Protein AF-A0A7V4NZ69-F1 (afdb_monomer_lite)

Foldseek 3Di:
DDDDDDPVRLVVLLVVLVVLLVVLVVVLVPDPDPVVNVVSVVVSVVSVVVNVVSVVVVVVVVD

pLDDT: mean 87.94, std 15.3, range [42.5, 98.0]

Radius of gyration: 14.25 Å; chains: 1; bounding box: 37×15×35 Å

Secondary structure (DSSP, 8-state):
------HHHHHHHHHHHHHHHHHHHHHHHH---HHHHHHHHHHHHHHHHHHHHHHHHHHHTT-

Sequence (63 aa):
MMLELTSEEAELVRQLLSQAVRDLGPEIHHTSSRQYRNELENRRERLERLLARLGEDAITASS

Structure (mmCIF, N/CA/C/O backbone):
data_AF-A0A7V4NZ69-F1
#
_entry.id   AF-A0A7V4NZ69-F1
#
loop_
_atom_site.group_PDB
_atom_site.id
_atom_site.type_symbol
_atom_site.label_atom_id
_atom_site.label_alt_id
_atom_site.label_comp_id
_atom_site.label_asym_id
_atom_site.label_entity_id
_atom_site.label_seq_id
_atom_site.pdbx_PDB_ins_code
_atom_site.Cartn_x
_atom_site.Cartn_y
_atom_site.Cartn_z
_atom_site.occupancy
_atom_site.B_iso_or_equiv
_atom_site.auth_seq_id
_atom_site.auth_comp_id
_atom_site.auth_asym_id
_atom_site.auth_atom_id
_atom_site.pdbx_PDB_model_num
ATOM 1 N N . MET A 1 1 ? 4.769 -9.399 17.046 1.00 60.56 1 MET A N 1
ATOM 2 C CA . MET A 1 1 ? 4.319 -8.022 17.332 1.00 60.56 1 MET A CA 1
ATOM 3 C C . MET A 1 1 ? 2.870 -7.935 16.901 1.00 60.56 1 MET A C 1
ATOM 5 O O . MET A 1 1 ? 2.583 -8.359 15.789 1.00 60.56 1 MET A O 1
ATOM 9 N N . MET A 1 2 ? 1.983 -7.493 17.788 1.00 78.75 2 MET A N 1
ATOM 10 C CA . MET A 1 2 ? 0.560 -7.300 17.500 1.00 78.75 2 MET A CA 1
ATOM 11 C C . MET A 1 2 ? 0.320 -5.795 17.408 1.00 78.75 2 MET A C 1
ATOM 13 O O . MET A 1 2 ? 0.812 -5.059 18.261 1.00 78.75 2 MET A O 1
ATOM 17 N N . LEU A 1 3 ? -0.333 -5.353 16.338 1.00 83.19 3 LEU A N 1
ATOM 18 C CA . LEU A 1 3 ? -0.700 -3.959 16.121 1.00 83.19 3 LEU A CA 1
ATOM 19 C C . LEU A 1 3 ? -2.221 -3.924 16.041 1.00 83.19 3 LEU A C 1
ATOM 21 O O . LEU A 1 3 ? -2.793 -4.576 15.170 1.00 83.19 3 LEU A O 1
ATOM 25 N N . GLU A 1 4 ? -2.852 -3.219 16.968 1.00 88.62 4 GLU A N 1
ATOM 26 C CA . GLU A 1 4 ? -4.291 -2.988 16.935 1.00 88.62 4 GLU A CA 1
ATOM 27 C C . GLU A 1 4 ? -4.544 -1.713 16.137 1.00 88.62 4 GLU A C 1
ATOM 29 O O . GLU A 1 4 ? -3.894 -0.696 16.373 1.00 88.62 4 GLU A O 1
ATOM 34 N N . LEU A 1 5 ? -5.439 -1.799 15.156 1.00 87.56 5 LEU A N 1
ATOM 35 C CA . LEU A 1 5 ? -5.841 -0.676 14.321 1.00 87.56 5 LEU A CA 1
ATOM 36 C C . LEU A 1 5 ? -7.319 -0.407 14.567 1.00 87.56 5 LEU A C 1
ATOM 38 O O . LEU A 1 5 ? -8.137 -1.328 14.558 1.00 87.56 5 LEU A O 1
ATOM 42 N N . THR A 1 6 ? -7.668 0.859 14.737 1.00 91.19 6 THR A N 1
ATOM 43 C CA . THR A 1 6 ? -9.052 1.313 14.602 1.00 91.19 6 THR A CA 1
ATOM 44 C C . THR A 1 6 ? -9.536 1.109 13.163 1.00 91.19 6 THR A C 1
ATOM 46 O O . THR A 1 6 ? -8.740 0.957 12.234 1.00 91.19 6 THR A O 1
ATOM 49 N N . SER A 1 7 ? -10.851 1.150 12.939 1.00 87.31 7 SER A N 1
ATOM 50 C CA . SER A 1 7 ? -11.417 1.043 11.587 1.00 87.31 7 SER A CA 1
ATOM 51 C C . SER A 1 7 ? -10.916 2.148 10.647 1.00 87.31 7 SER A C 1
ATOM 53 O O . SER A 1 7 ? -10.687 1.892 9.467 1.00 87.31 7 SER A O 1
ATOM 55 N N . GLU A 1 8 ? -10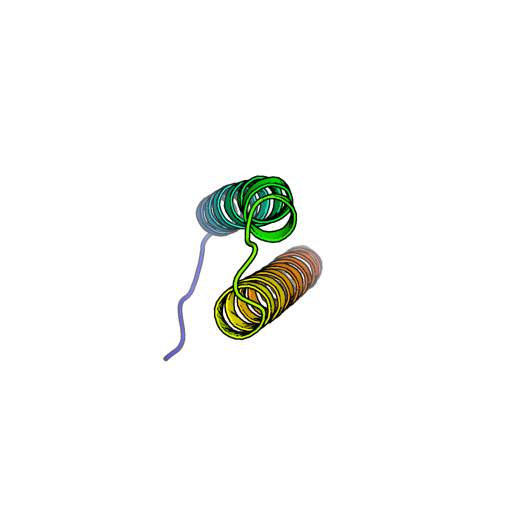.700 3.361 11.167 1.00 91.44 8 GLU A N 1
ATOM 56 C CA . GLU A 1 8 ? -10.165 4.490 10.396 1.00 91.44 8 GLU A CA 1
ATOM 57 C C . GLU A 1 8 ? -8.703 4.261 9.998 1.00 91.44 8 GLU A C 1
ATOM 59 O O . G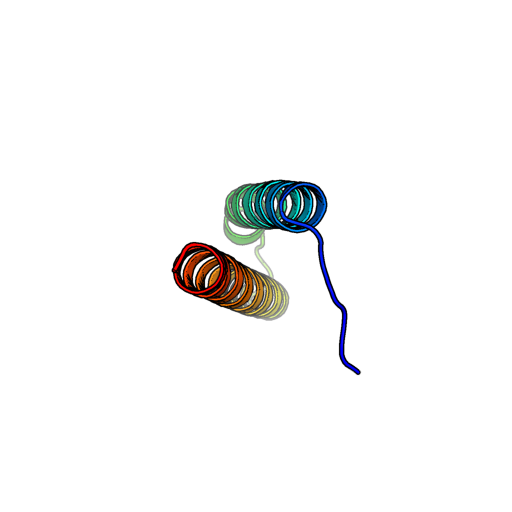LU A 1 8 ? -8.326 4.473 8.844 1.00 91.44 8 GLU A O 1
ATOM 64 N N . GLU A 1 9 ? -7.881 3.766 10.925 1.00 93.19 9 GLU A N 1
ATOM 65 C CA . GLU A 1 9 ? -6.485 3.425 10.647 1.00 93.19 9 GLU A CA 1
ATOM 66 C C . GLU A 1 9 ? -6.377 2.240 9.684 1.00 93.19 9 GLU A C 1
ATOM 68 O O . GLU A 1 9 ? -5.543 2.258 8.779 1.00 93.19 9 GLU A O 1
ATOM 73 N N . ALA A 1 10 ? -7.236 1.228 9.825 1.00 91.31 10 ALA A N 1
ATOM 74 C CA . ALA A 1 10 ? -7.288 0.090 8.914 1.00 91.31 10 ALA A CA 1
ATOM 75 C C . ALA A 1 10 ? -7.649 0.529 7.486 1.00 91.31 10 ALA A C 1
ATOM 77 O O . ALA A 1 10 ? -7.002 0.101 6.527 1.00 91.31 10 ALA A O 1
ATOM 78 N N . GLU A 1 11 ? -8.625 1.429 7.335 1.00 91.31 11 GLU A N 1
ATOM 79 C CA . GLU A 1 11 ? -8.992 1.998 6.037 1.00 91.31 11 GLU A CA 1
ATOM 80 C C . GLU A 1 11 ? -7.858 2.848 5.450 1.00 91.31 11 GLU A C 1
ATOM 82 O O . GLU A 1 11 ? -7.533 2.712 4.267 1.00 91.31 11 GLU A O 1
ATOM 87 N N . LEU A 1 12 ? -7.186 3.662 6.269 1.00 94.25 12 LEU A N 1
ATOM 88 C CA . LEU A 1 12 ? -6.015 4.425 5.838 1.00 94.25 12 LEU A CA 1
ATOM 89 C C . LEU A 1 12 ? -4.897 3.498 5.340 1.00 94.25 12 LEU A C 1
ATOM 91 O O . LEU A 1 12 ? -4.350 3.702 4.253 1.00 94.25 12 LEU A O 1
ATOM 95 N N . VAL A 1 13 ? -4.580 2.440 6.089 1.00 94.00 13 VAL A N 1
ATOM 96 C CA . VAL A 1 13 ? -3.586 1.438 5.681 1.00 94.00 13 VAL A CA 1
ATOM 97 C C . VAL A 1 13 ? -4.016 0.758 4.380 1.00 94.00 13 VAL A C 1
ATOM 99 O O . VAL A 1 13 ? -3.198 0.607 3.470 1.00 94.00 13 VAL A O 1
ATOM 102 N N . ARG A 1 14 ? -5.297 0.407 4.230 1.00 93.94 14 ARG A N 1
ATOM 103 C CA . ARG A 1 14 ? -5.834 -0.183 2.995 1.00 93.94 14 ARG A CA 1
ATOM 104 C C . ARG A 1 14 ? -5.644 0.744 1.794 1.00 93.94 14 ARG A C 1
ATOM 106 O O . ARG A 1 14 ? -5.246 0.282 0.722 1.00 93.94 14 ARG A O 1
ATOM 113 N N . GLN A 1 15 ? -5.882 2.043 1.953 1.00 95.06 15 GLN A N 1
ATOM 114 C CA . GLN A 1 15 ? -5.672 3.029 0.891 1.00 95.06 15 GLN A CA 1
ATOM 115 C C . GLN A 1 15 ? -4.195 3.148 0.510 1.00 95.06 15 GLN A C 1
ATOM 117 O O . GLN A 1 15 ? -3.868 3.102 -0.679 1.00 95.06 15 GLN A O 1
ATOM 122 N N . LEU A 1 16 ? -3.302 3.221 1.500 1.00 96.25 16 LEU A N 1
ATOM 123 C CA . LEU A 1 16 ? -1.854 3.296 1.286 1.00 96.25 16 LEU A CA 1
ATOM 124 C C . LEU A 1 16 ? -1.320 2.059 0.553 1.00 96.25 16 LEU A C 1
ATOM 126 O O . LEU A 1 16 ? -0.581 2.182 -0.424 1.00 96.25 16 LEU A O 1
ATOM 130 N N . LEU A 1 17 ? -1.730 0.862 0.979 1.00 96.00 17 LEU A N 1
ATOM 131 C CA . LEU A 1 17 ? -1.336 -0.389 0.331 1.00 96.00 17 LEU A CA 1
ATOM 132 C C . LEU A 1 17 ? -1.897 -0.491 -1.093 1.00 96.00 17 LEU A C 1
ATOM 134 O O . LEU A 1 17 ? -1.178 -0.893 -2.007 1.00 96.00 17 LEU A O 1
ATOM 138 N N . SER A 1 18 ? -3.153 -0.083 -1.303 1.00 95.19 18 SER A N 1
ATOM 139 C CA . SER A 1 18 ? -3.778 -0.067 -2.633 1.00 95.19 18 SER A CA 1
ATOM 140 C C . SER A 1 18 ? -3.050 0.875 -3.588 1.00 95.19 18 SER A C 1
ATOM 142 O O . SER A 1 18 ? -2.849 0.539 -4.755 1.00 95.19 18 SER A O 1
ATOM 144 N N . GLN A 1 19 ? -2.631 2.044 -3.099 1.00 97.31 19 GLN A N 1
ATOM 145 C CA . GLN A 1 19 ? -1.839 2.988 -3.876 1.00 97.31 19 GLN A CA 1
ATOM 146 C C . GLN A 1 19 ? -0.480 2.389 -4.252 1.00 97.31 19 GLN A C 1
ATOM 148 O O . GLN A 1 19 ? -0.136 2.360 -5.429 1.00 97.31 19 GLN A O 1
ATOM 153 N N . ALA A 1 20 ? 0.232 1.807 -3.285 1.00 97.00 20 ALA A N 1
ATOM 154 C CA . ALA A 1 20 ? 1.525 1.176 -3.534 1.00 97.00 20 ALA A CA 1
ATOM 155 C C . ALA A 1 20 ? 1.444 0.033 -4.565 1.00 97.00 20 ALA A C 1
ATOM 157 O O . ALA A 1 20 ? 2.315 -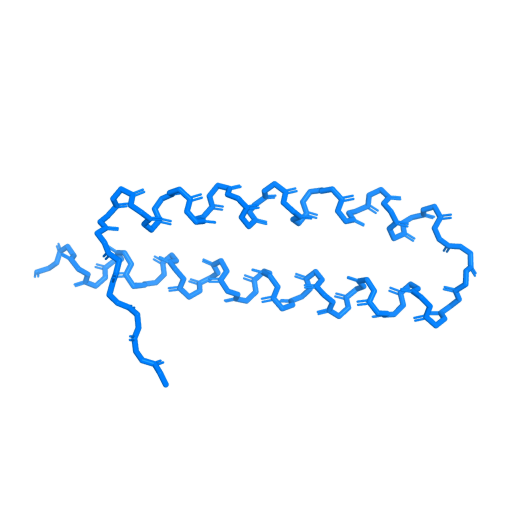0.085 -5.422 1.00 97.00 20 ALA A O 1
ATOM 158 N N . VAL A 1 21 ? 0.391 -0.794 -4.527 1.00 96.69 21 VAL A N 1
ATOM 159 C CA . VAL A 1 21 ? 0.170 -1.852 -5.531 1.00 96.69 21 VAL A CA 1
ATOM 160 C C . VAL A 1 21 ? -0.032 -1.265 -6.930 1.00 96.69 21 VAL A C 1
ATOM 162 O O . VAL A 1 21 ? 0.539 -1.786 -7.890 1.00 96.69 21 VAL A O 1
ATOM 165 N N . ARG A 1 22 ? -0.809 -0.180 -7.057 1.00 96.50 22 ARG A N 1
ATOM 166 C CA . ARG A 1 22 ? -1.017 0.502 -8.345 1.00 96.50 22 ARG A CA 1
ATOM 167 C C . ARG A 1 22 ? 0.285 1.061 -8.907 1.00 96.50 22 ARG A C 1
ATOM 169 O O . ARG A 1 22 ? 0.540 0.886 -10.095 1.00 96.50 22 ARG A O 1
A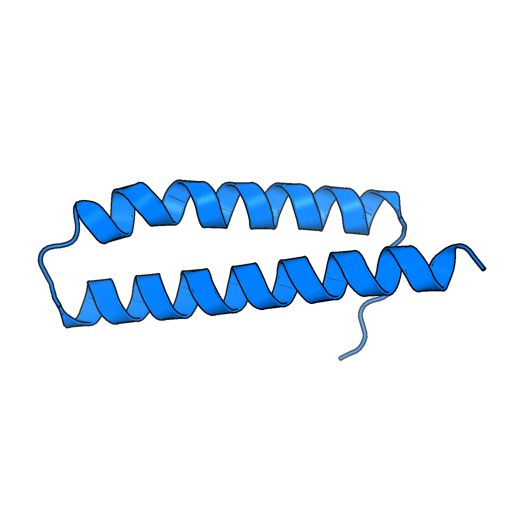TOM 176 N N . ASP A 1 23 ? 1.109 1.666 -8.059 1.00 96.50 23 ASP A N 1
ATOM 177 C CA . ASP A 1 23 ? 2.364 2.299 -8.474 1.00 96.50 23 ASP A CA 1
ATOM 178 C C . ASP A 1 23 ? 3.423 1.271 -8.911 1.00 96.50 23 ASP A C 1
ATOM 180 O O . ASP A 1 23 ? 4.201 1.527 -9.832 1.00 96.50 23 ASP A O 1
ATOM 184 N N . LEU A 1 24 ? 3.398 0.063 -8.334 1.00 95.88 24 LEU A N 1
ATOM 185 C CA . LEU A 1 24 ? 4.299 -1.025 -8.724 1.00 95.88 24 LEU A CA 1
ATOM 186 C C . LEU A 1 24 ? 4.024 -1.568 -10.133 1.00 95.88 24 LEU A C 1
ATOM 188 O O . LEU A 1 24 ? 4.946 -2.059 -10.776 1.00 95.88 24 LEU A O 1
ATOM 192 N N . GLY A 1 25 ? 2.791 -1.492 -10.643 1.00 93.19 25 GLY A N 1
ATOM 193 C CA . GLY A 1 25 ? 2.445 -2.017 -11.972 1.00 93.19 25 GLY A CA 1
ATOM 194 C C . GLY A 1 25 ? 3.280 -1.394 -13.104 1.00 93.19 25 GLY A C 1
ATOM 195 O O . GLY A 1 25 ? 3.977 -2.122 -13.819 1.00 93.19 25 GLY A O 1
ATOM 196 N N . PRO A 1 26 ? 3.262 -0.057 -13.260 1.00 96.25 26 PRO A N 1
ATOM 197 C CA . PRO A 1 26 ? 4.120 0.645 -14.210 1.00 96.25 26 PRO A CA 1
ATOM 198 C C . PRO A 1 26 ? 5.617 0.422 -13.958 1.00 96.25 26 PRO A C 1
ATOM 200 O O . PRO A 1 26 ? 6.375 0.268 -14.914 1.00 96.25 26 PRO A O 1
ATOM 203 N N . GLU A 1 27 ? 6.058 0.372 -12.697 1.00 95.31 27 GLU A N 1
ATOM 204 C CA . GLU A 1 27 ? 7.473 0.159 -12.361 1.00 95.31 27 GLU A CA 1
ATOM 205 C C . GLU A 1 27 ? 7.968 -1.225 -12.812 1.00 95.31 27 GLU A C 1
ATOM 207 O O . GLU A 1 27 ? 9.020 -1.335 -13.446 1.00 95.31 27 GLU A O 1
ATOM 212 N N . ILE A 1 28 ? 7.179 -2.279 -12.575 1.00 95.19 28 ILE A N 1
ATOM 213 C CA . ILE A 1 28 ? 7.441 -3.646 -13.056 1.00 95.19 28 ILE A CA 1
ATOM 214 C C . ILE A 1 28 ? 7.551 -3.654 -14.583 1.00 95.19 28 ILE A C 1
ATOM 216 O O . ILE A 1 28 ? 8.494 -4.227 -15.137 1.00 95.19 28 ILE A O 1
ATOM 220 N N . HIS A 1 29 ? 6.608 -2.993 -15.262 1.00 95.31 29 HIS A N 1
ATOM 221 C CA . HIS A 1 29 ? 6.562 -2.932 -16.721 1.00 95.31 29 HIS A CA 1
ATOM 222 C C . HIS A 1 29 ? 7.800 -2.241 -17.315 1.00 95.31 29 HIS A C 1
ATOM 224 O O . HIS A 1 29 ? 8.376 -2.734 -18.285 1.00 95.31 29 HIS A O 1
ATOM 230 N N . HIS A 1 30 ? 8.250 -1.135 -16.716 1.00 95.75 30 HIS A N 1
ATOM 231 C CA . HIS A 1 30 ? 9.413 -0.375 -17.189 1.00 95.75 30 HIS A CA 1
ATOM 232 C C . HIS A 1 30 ? 10.766 -0.953 -16.742 1.00 95.75 30 HIS A C 1
ATOM 234 O O . HIS A 1 30 ? 11.814 -0.507 -17.209 1.00 95.75 30 HIS A O 1
ATOM 240 N N . THR A 1 31 ? 10.772 -1.958 -15.865 1.00 95.06 31 THR A N 1
ATOM 241 C CA . THR A 1 31 ? 12.004 -2.561 -15.351 1.00 95.06 31 THR A CA 1
ATOM 242 C C . THR A 1 31 ? 12.569 -3.604 -16.314 1.00 95.06 31 THR A C 1
ATOM 244 O O . THR A 1 31 ? 11.980 -4.668 -16.514 1.00 95.06 31 THR A O 1
ATOM 247 N N . SER A 1 32 ? 13.762 -3.344 -16.854 1.00 94.19 32 SER A N 1
ATOM 248 C CA . SER A 1 32 ? 14.481 -4.275 -17.745 1.00 94.19 32 SER A CA 1
ATOM 249 C C . SER A 1 32 ? 15.304 -5.335 -17.003 1.00 94.19 32 SER A C 1
ATOM 251 O O . SER A 1 32 ? 15.562 -6.410 -17.544 1.00 94.19 32 SER A O 1
ATOM 253 N N . SER A 1 33 ? 15.730 -5.058 -15.766 1.00 97.25 33 SER A N 1
ATOM 254 C CA . SER A 1 33 ? 16.470 -6.027 -14.948 1.00 97.25 33 SER A CA 1
ATOM 255 C C . SER A 1 33 ? 15.532 -7.125 -14.461 1.00 97.25 33 SER A C 1
ATOM 257 O O . SER A 1 33 ? 14.633 -6.871 -13.662 1.00 97.25 33 SER A O 1
ATOM 259 N N . ARG A 1 34 ? 15.762 -8.367 -14.903 1.00 96.06 34 ARG A N 1
ATOM 260 C CA . ARG A 1 34 ? 14.948 -9.520 -14.488 1.00 96.06 34 ARG A CA 1
ATOM 261 C C . ARG A 1 34 ? 14.943 -9.709 -12.972 1.00 96.06 34 ARG A C 1
ATOM 263 O O . ARG A 1 34 ? 13.900 -10.006 -12.405 1.00 96.06 34 ARG A O 1
ATOM 270 N N . GLN A 1 35 ? 16.092 -9.529 -12.322 1.00 97.19 35 GLN A N 1
ATOM 271 C CA . GLN A 1 35 ? 16.189 -9.666 -10.871 1.00 97.19 35 GLN A CA 1
ATOM 272 C C . GLN A 1 35 ? 15.329 -8.613 -10.164 1.00 97.19 35 GLN A C 1
ATOM 274 O O . GLN A 1 35 ? 14.504 -8.969 -9.330 1.00 97.19 35 GLN A O 1
ATOM 279 N N . TYR A 1 36 ? 15.466 -7.341 -10.549 1.00 96.31 36 TYR A N 1
ATOM 280 C CA . TYR A 1 36 ? 14.701 -6.260 -9.927 1.00 96.31 36 TYR A CA 1
ATOM 281 C C . TYR A 1 36 ? 13.200 -6.388 -10.220 1.00 96.31 36 TYR A C 1
ATOM 283 O O . TYR A 1 36 ? 12.374 -6.198 -9.334 1.00 96.31 36 TYR A O 1
ATOM 291 N N . ARG A 1 37 ? 12.828 -6.825 -11.431 1.00 97.88 37 ARG A N 1
ATOM 292 C CA . ARG A 1 37 ? 11.431 -7.124 -11.773 1.00 97.88 37 ARG A CA 1
ATOM 293 C C . ARG A 1 37 ? 10.839 -8.185 -10.845 1.00 97.88 37 ARG A C 1
ATOM 295 O O . ARG A 1 37 ? 9.761 -7.971 -10.305 1.00 97.88 37 ARG A O 1
ATOM 302 N N . ASN A 1 38 ? 11.560 -9.283 -10.611 1.00 97.69 38 ASN A N 1
ATOM 303 C CA . ASN A 1 38 ? 11.114 -10.327 -9.688 1.00 97.69 38 ASN A CA 1
ATOM 304 C C . ASN A 1 38 ? 10.957 -9.786 -8.256 1.00 97.69 38 ASN A C 1
ATOM 306 O O . ASN A 1 38 ? 10.040 -10.177 -7.539 1.00 97.69 38 ASN A O 1
ATOM 310 N N . GLU A 1 39 ?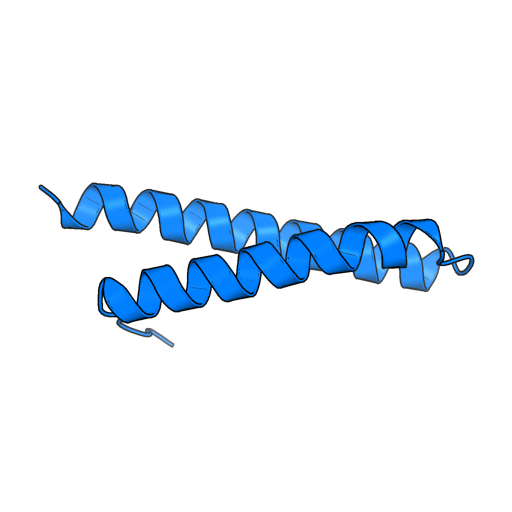 11.846 -8.898 -7.805 1.00 98.00 39 GLU A N 1
ATOM 311 C CA . GLU A 1 39 ? 11.731 -8.253 -6.489 1.00 98.00 39 GLU A CA 1
ATOM 312 C C . GLU A 1 39 ? 10.467 -7.383 -6.392 1.00 98.00 39 GLU A C 1
ATOM 314 O O . GLU A 1 39 ? 9.748 -7.459 -5.393 1.00 98.00 39 GLU A O 1
ATOM 319 N N . LEU A 1 40 ? 10.148 -6.621 -7.442 1.00 97.88 40 LEU A N 1
ATOM 320 C CA . LEU A 1 40 ? 8.933 -5.807 -7.514 1.00 97.88 40 LEU A CA 1
ATOM 321 C C . LEU A 1 40 ? 7.658 -6.660 -7.573 1.00 97.88 40 LEU A C 1
ATOM 323 O O . LEU A 1 40 ? 6.693 -6.355 -6.872 1.00 97.88 40 LEU A O 1
ATOM 327 N N . GLU A 1 41 ? 7.654 -7.748 -8.345 1.00 97.50 41 GLU A N 1
ATOM 328 C CA . GLU A 1 41 ? 6.539 -8.704 -8.401 1.00 97.50 41 GLU A CA 1
ATOM 329 C C . GLU A 1 41 ? 6.293 -9.351 -7.031 1.00 97.50 41 GLU A C 1
ATOM 331 O O . GLU A 1 41 ? 5.168 -9.333 -6.529 1.00 97.50 41 GLU A O 1
ATOM 336 N N . ASN A 1 42 ? 7.355 -9.816 -6.365 1.00 97.94 42 ASN A N 1
ATOM 337 C CA . ASN A 1 42 ? 7.273 -10.357 -5.006 1.00 97.94 42 ASN A CA 1
ATOM 338 C C . ASN A 1 42 ? 6.757 -9.317 -4.002 1.00 97.94 42 ASN A C 1
ATOM 340 O O . ASN A 1 42 ? 5.997 -9.639 -3.086 1.00 97.94 42 ASN A O 1
ATOM 344 N N . ARG A 1 43 ? 7.182 -8.056 -4.138 1.00 97.81 43 ARG A N 1
ATOM 345 C CA . ARG A 1 43 ? 6.699 -6.965 -3.287 1.00 97.81 43 ARG A CA 1
ATOM 346 C C . ARG A 1 43 ? 5.213 -6.719 -3.516 1.00 97.81 43 ARG A C 1
ATOM 348 O O . ARG A 1 43 ? 4.474 -6.632 -2.538 1.00 97.81 43 ARG A O 1
ATOM 355 N N . ARG A 1 44 ? 4.775 -6.649 -4.773 1.00 97.75 44 ARG A N 1
ATOM 356 C CA . ARG A 1 44 ? 3.367 -6.472 -5.140 1.00 97.75 44 ARG A CA 1
ATOM 357 C C . ARG A 1 44 ? 2.504 -7.587 -4.553 1.00 97.75 44 ARG A C 1
ATOM 359 O O . ARG A 1 44 ? 1.529 -7.289 -3.872 1.00 97.75 44 ARG A O 1
ATOM 366 N N . GLU A 1 45 ? 2.914 -8.840 -4.722 1.00 97.62 45 GLU A N 1
ATOM 367 C CA . GLU A 1 45 ? 2.192 -9.995 -4.184 1.00 97.62 45 GLU A CA 1
ATOM 368 C C . GLU A 1 45 ? 2.054 -9.927 -2.653 1.00 97.62 45 GLU A C 1
ATOM 370 O O . GLU A 1 45 ? 0.983 -10.181 -2.098 1.00 97.62 45 GLU A O 1
ATOM 375 N N . ARG A 1 46 ? 3.117 -9.537 -1.936 1.00 97.19 46 ARG A N 1
ATOM 376 C CA . ARG A 1 46 ? 3.057 -9.360 -0.475 1.00 97.19 46 ARG A CA 1
ATOM 377 C C . ARG A 1 46 ? 2.050 -8.283 -0.069 1.00 97.19 46 ARG A C 1
ATOM 379 O O . ARG A 1 46 ? 1.334 -8.482 0.908 1.00 97.19 46 ARG A O 1
ATOM 386 N N . LEU A 1 47 ? 1.984 -7.168 -0.797 1.00 96.75 47 LEU A N 1
ATOM 387 C CA . LEU A 1 47 ? 1.033 -6.087 -0.519 1.00 96.75 47 LEU A CA 1
ATOM 388 C C . LEU A 1 47 ? -0.411 -6.503 -0.831 1.00 96.75 47 LEU A C 1
ATOM 390 O O . LEU A 1 47 ? -1.303 -6.219 -0.037 1.00 96.75 47 LEU A O 1
ATOM 394 N N . GLU A 1 48 ? -0.639 -7.227 -1.928 1.00 95.56 48 GLU A N 1
ATOM 395 C CA . GLU A 1 48 ? -1.953 -7.786 -2.278 1.00 95.56 48 GLU A CA 1
ATOM 396 C C . GLU A 1 48 ? -2.450 -8.766 -1.202 1.00 95.56 48 GLU A C 1
ATOM 398 O O . GLU A 1 48 ? -3.601 -8.689 -0.772 1.00 95.56 48 GLU A O 1
ATOM 403 N N . ARG A 1 49 ? -1.568 -9.627 -0.676 1.00 95.00 49 ARG A N 1
ATOM 404 C CA . ARG A 1 49 ? -1.899 -10.518 0.450 1.00 95.00 49 ARG A CA 1
ATOM 405 C C . ARG A 1 49 ? -2.211 -9.752 1.739 1.00 95.00 49 ARG A C 1
ATOM 407 O O . ARG A 1 49 ? -3.093 -10.161 2.487 1.00 95.00 49 ARG A O 1
ATOM 414 N N . LEU A 1 50 ? -1.499 -8.658 2.022 1.00 92.81 50 LEU A N 1
ATOM 415 C CA . LEU A 1 50 ? -1.792 -7.809 3.184 1.00 92.81 50 LEU A CA 1
ATOM 416 C C . LEU A 1 50 ? -3.148 -7.104 3.046 1.00 92.81 50 LEU A C 1
ATOM 418 O O . LEU A 1 50 ? -3.896 -7.048 4.017 1.00 92.81 50 LEU A O 1
ATOM 422 N N . LEU A 1 51 ? -3.485 -6.626 1.846 1.00 93.12 51 LEU A N 1
ATOM 423 C CA . LEU A 1 51 ? -4.796 -6.047 1.546 1.00 93.12 51 LEU A CA 1
ATOM 424 C C . LEU A 1 51 ? -5.934 -7.046 1.758 1.00 93.12 51 LEU A C 1
ATOM 426 O O . LEU A 1 51 ? -6.940 -6.686 2.362 1.00 93.12 51 LEU A O 1
ATOM 430 N N . ALA A 1 52 ? -5.768 -8.287 1.293 1.00 90.31 52 ALA A N 1
ATOM 431 C CA . ALA A 1 52 ? -6.769 -9.335 1.481 1.00 90.31 52 ALA A CA 1
ATOM 432 C C . ALA A 1 52 ? -7.052 -9.579 2.972 1.00 90.31 52 ALA A C 1
ATOM 434 O O . ALA A 1 52 ? -8.205 -9.575 3.389 1.00 90.31 52 ALA A O 1
ATOM 435 N N . ARG A 1 53 ? -5.995 -9.677 3.787 1.00 88.62 53 ARG A N 1
ATOM 436 C CA . ARG A 1 53 ? -6.117 -9.877 5.239 1.00 88.62 53 ARG A CA 1
ATOM 437 C C . ARG A 1 53 ? -6.819 -8.714 5.942 1.00 88.62 53 ARG A C 1
ATOM 439 O O . ARG A 1 53 ? -7.695 -8.945 6.763 1.00 88.62 53 ARG A O 1
ATOM 446 N N . LEU A 1 54 ? -6.484 -7.473 5.583 1.00 85.69 54 LEU A N 1
ATOM 447 C CA . LEU A 1 54 ? -7.163 -6.286 6.123 1.00 85.69 54 LEU A CA 1
ATOM 448 C C . LEU A 1 54 ? -8.648 -6.229 5.731 1.00 85.69 54 LEU A C 1
ATOM 450 O O . LEU A 1 54 ? -9.457 -5.693 6.482 1.00 85.69 54 LEU A O 1
ATOM 454 N N . GLY A 1 55 ? -9.009 -6.774 4.565 1.00 75.06 55 GLY A N 1
ATOM 455 C CA . GLY A 1 55 ? -10.400 -6.895 4.130 1.00 75.06 55 GLY A CA 1
ATOM 456 C C . GLY A 1 55 ? -11.182 -7.977 4.878 1.00 75.06 55 GLY A C 1
ATOM 457 O O . GLY A 1 55 ? -12.359 -7.778 5.152 1.00 75.06 55 GLY A O 1
ATOM 458 N N . GLU A 1 56 ? -10.545 -9.094 5.236 1.00 68.50 56 GLU A N 1
ATOM 459 C CA . GLU A 1 56 ? -11.171 -10.183 6.001 1.00 68.50 56 GLU A CA 1
ATOM 460 C C . GLU A 1 56 ? -11.396 -9.808 7.477 1.00 68.50 56 GLU A C 1
ATOM 462 O O . GLU A 1 56 ? -12.474 -10.070 8.012 1.00 68.50 56 GLU A O 1
ATOM 467 N N . ASP A 1 57 ? -10.438 -9.126 8.117 1.00 57.53 57 ASP A N 1
ATOM 468 C CA . ASP A 1 57 ? -10.554 -8.689 9.521 1.00 57.53 57 ASP A CA 1
ATOM 469 C C . ASP A 1 57 ? -11.599 -7.566 9.720 1.00 57.53 57 ASP A C 1
ATOM 471 O O . ASP A 1 57 ? -12.220 -7.454 10.778 1.00 57.53 57 ASP A O 1
ATOM 475 N N . ALA A 1 58 ? -11.873 -6.754 8.692 1.00 52.50 58 ALA A N 1
ATOM 476 C CA . ALA A 1 58 ? -12.955 -5.765 8.738 1.00 52.50 58 ALA A CA 1
ATOM 477 C C . ALA A 1 58 ? -14.357 -6.413 8.755 1.00 52.50 58 ALA A C 1
ATOM 479 O O . ALA A 1 58 ? -15.307 -5.833 9.287 1.00 52.50 58 ALA A O 1
ATOM 480 N N . ILE A 1 59 ? -14.491 -7.620 8.190 1.00 50.38 59 ILE A N 1
ATOM 481 C CA . ILE A 1 59 ? -15.760 -8.360 8.124 1.00 50.38 59 ILE A CA 1
ATOM 482 C C . ILE A 1 59 ? -16.059 -9.038 9.470 1.00 50.38 59 ILE A C 1
ATOM 484 O O . ILE A 1 59 ? -17.219 -9.113 9.871 1.00 50.38 59 ILE A O 1
ATOM 488 N N . THR A 1 60 ? -15.035 -9.480 10.207 1.00 48.06 60 THR A N 1
ATOM 489 C CA . THR A 1 60 ? -15.190 -10.123 11.524 1.00 48.06 60 THR A CA 1
ATOM 490 C C . THR A 1 60 ? -15.409 -9.129 12.667 1.00 48.06 60 THR A C 1
ATOM 492 O O . THR A 1 60 ? -16.092 -9.470 13.629 1.00 48.06 60 THR A O 1
ATOM 495 N N . ALA A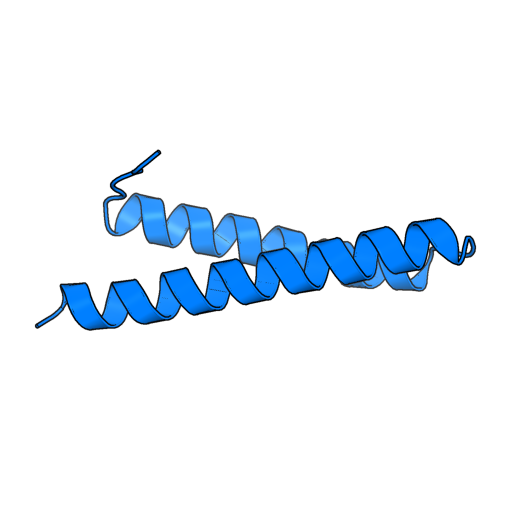 1 61 ? -14.917 -7.890 12.557 1.00 49.66 61 ALA A N 1
ATOM 496 C CA . ALA A 1 61 ? -15.141 -6.830 13.550 1.00 49.66 61 ALA A CA 1
ATOM 497 C C . ALA A 1 61 ? -16.561 -6.214 13.526 1.00 49.66 61 ALA A C 1
ATOM 499 O O . ALA A 1 61 ? -16.879 -5.381 14.372 1.00 49.66 61 ALA A O 1
ATOM 500 N N . SER A 1 62 ? -17.411 -6.608 12.567 1.00 45.03 62 SER A N 1
ATOM 501 C CA . SER A 1 62 ? -18.794 -6.117 12.409 1.00 45.03 62 SER A CA 1
ATOM 502 C C . SER A 1 62 ? -19.874 -7.146 12.798 1.00 45.03 62 SER A C 1
ATOM 504 O O . SER A 1 62 ? -21.007 -7.033 12.330 1.00 45.03 62 SER A O 1
ATOM 506 N N . SER A 1 63 ? -19.548 -8.162 13.610 1.00 42.50 63 SER A N 1
ATOM 507 C CA . SER A 1 63 ? -20.507 -9.163 14.128 1.00 42.50 63 SER A CA 1
ATOM 508 C C . SER A 1 63 ? -20.690 -9.083 15.639 1.00 42.50 63 SER A C 1
ATOM 510 O O . SER A 1 63 ? -19.681 -8.855 16.340 1.00 42.50 63 SER A O 1
#